Protein AF-A0A673AZW0-F1 (afdb_monomer_lite)

InterPro domains:
  IPR041577 Reverse transcriptase/retrotransposon-derived protein, RNase H-like domain [PF17919] (33-111)
  IPR043128 Reverse transcriptase/D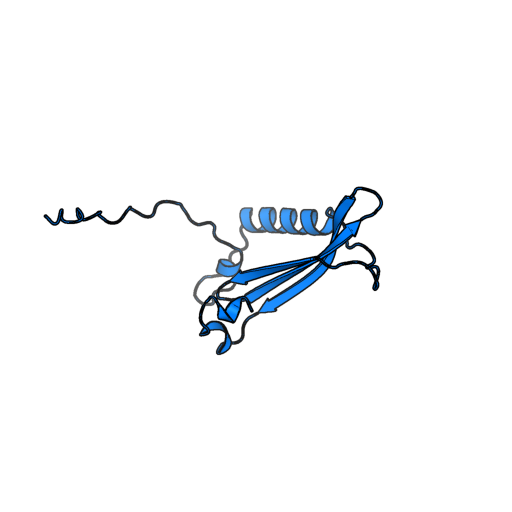iguanylate cyclase domain [G3DSA:3.30.70.270] (20-70)
  IPR043502 DNA/RNA polymerase superfamily [SSF56672] (22-110)

Organism: NCBI:txid375764

Structure (mmCIF, N/CA/C/O backbone):
data_AF-A0A673AZW0-F1
#
_entry.id   AF-A0A673AZW0-F1
#
loop_
_atom_site.group_PDB
_atom_site.id
_atom_site.type_symbol
_atom_site.label_atom_id
_atom_site.label_alt_id
_atom_site.label_comp_id
_atom_site.label_asym_id
_atom_site.label_entity_id
_atom_site.label_seq_id
_atom_site.pdbx_PDB_ins_code
_atom_site.Cartn_x
_atom_site.Cartn_y
_atom_site.Cartn_z
_atom_site.occupancy
_atom_site.B_iso_or_equiv
_atom_site.auth_seq_id
_atom_site.auth_comp_id
_atom_site.auth_asym_id
_atom_site.auth_atom_id
_atom_site.pdbx_PDB_model_num
ATOM 1 N N . MET A 1 1 ? -33.947 7.115 -44.538 1.00 37.38 1 MET A N 1
ATOM 2 C CA . MET A 1 1 ? -33.052 8.128 -45.134 1.00 37.38 1 MET A CA 1
ATOM 3 C C . MET A 1 1 ? -31.824 8.212 -44.239 1.00 37.38 1 MET A C 1
ATOM 5 O O . MET A 1 1 ? -31.908 8.754 -43.148 1.00 37.38 1 MET A O 1
ATOM 9 N N . PHE A 1 2 ? -30.755 7.510 -44.619 1.00 32.56 2 PHE A N 1
ATOM 10 C CA . PHE A 1 2 ? -29.519 7.393 -43.842 1.00 32.56 2 PHE A CA 1
ATOM 11 C C . PHE A 1 2 ? -28.661 8.644 -44.062 1.00 32.56 2 PHE A C 1
ATOM 13 O O . PHE A 1 2 ? -28.343 8.965 -45.204 1.00 32.56 2 PHE A O 1
ATOM 20 N N . GLN A 1 3 ? -28.285 9.342 -42.989 1.00 37.72 3 GLN A N 1
ATOM 21 C CA . GLN A 1 3 ? -27.193 10.317 -43.031 1.00 37.72 3 GLN A CA 1
ATOM 22 C C . GLN A 1 3 ? -25.867 9.587 -42.743 1.00 37.72 3 GLN A C 1
ATOM 24 O O . GLN A 1 3 ? -25.817 8.804 -41.792 1.00 37.72 3 GLN A O 1
ATOM 29 N N . PRO A 1 4 ? -24.799 9.796 -43.534 1.00 39.72 4 PRO A N 1
ATOM 30 C CA . PRO A 1 4 ? -23.513 9.147 -43.297 1.00 39.72 4 PRO A CA 1
ATOM 31 C C . PRO A 1 4 ? -22.743 9.841 -42.155 1.00 39.72 4 PRO A C 1
ATOM 33 O O . PRO A 1 4 ? -22.792 11.069 -42.046 1.00 39.72 4 PRO A O 1
ATOM 36 N N . PRO A 1 5 ? -21.992 9.103 -41.315 1.00 42.97 5 PRO A N 1
ATOM 37 C CA . PRO A 1 5 ? -21.109 9.713 -40.331 1.00 42.97 5 PRO A CA 1
ATOM 38 C C . PRO A 1 5 ? -19.883 10.312 -41.030 1.00 42.97 5 PRO A C 1
ATOM 40 O O . PRO A 1 5 ? -19.142 9.633 -41.741 1.00 42.97 5 PRO A O 1
ATOM 43 N N . SER A 1 6 ? -19.674 11.607 -40.816 1.00 47.50 6 SER A N 1
ATOM 44 C CA . SER A 1 6 ? -18.494 12.349 -41.242 1.00 47.50 6 SER A CA 1
ATOM 45 C C . SER A 1 6 ? -17.218 11.759 -40.627 1.00 47.50 6 SER A C 1
ATOM 47 O O . SER A 1 6 ? -17.135 11.528 -39.419 1.00 47.50 6 SER A O 1
ATOM 49 N N . LEU A 1 7 ? -16.205 11.521 -41.468 1.00 45.91 7 LEU A N 1
ATOM 50 C CA . LEU A 1 7 ? -14.864 11.118 -41.046 1.00 45.91 7 LEU A CA 1
ATOM 51 C C . LEU A 1 7 ? -14.311 12.128 -40.023 1.00 45.91 7 LEU A C 1
ATOM 53 O O . LEU A 1 7 ? -13.969 13.256 -40.377 1.00 45.91 7 LEU A O 1
ATOM 57 N N . ARG A 1 8 ? -14.168 11.726 -38.754 1.00 41.16 8 ARG A N 1
ATOM 58 C CA . ARG A 1 8 ? -13.318 12.450 -37.798 1.00 41.16 8 ARG A CA 1
ATOM 59 C C . ARG A 1 8 ? -11.862 12.083 -38.059 1.00 41.16 8 ARG A C 1
ATOM 61 O O . ARG A 1 8 ? -11.460 10.945 -37.840 1.00 41.16 8 ARG A O 1
ATOM 68 N N . ALA A 1 9 ? -11.079 13.071 -38.479 1.00 46.06 9 ALA A N 1
ATOM 69 C CA . ALA A 1 9 ? -9.624 12.999 -38.493 1.00 46.06 9 ALA A CA 1
ATOM 70 C C . ALA A 1 9 ? -9.066 12.676 -37.083 1.00 46.06 9 ALA A C 1
ATOM 72 O O . ALA A 1 9 ? -9.665 13.077 -36.076 1.00 46.06 9 ALA A O 1
ATOM 73 N N . PRO A 1 10 ? -7.926 11.968 -36.975 1.00 40.59 10 PRO A N 1
ATOM 74 C CA . PRO A 1 10 ? -7.316 11.647 -35.690 1.00 40.59 10 PRO A CA 1
ATOM 75 C C . PRO A 1 10 ? -6.828 12.925 -34.993 1.00 40.59 10 PRO A C 1
ATOM 77 O O . PRO A 1 10 ? -6.095 13.726 -35.570 1.00 40.59 10 PRO A O 1
ATOM 80 N N . ARG A 1 11 ? -7.232 13.119 -33.731 1.00 41.69 11 ARG A N 1
ATOM 81 C CA . ARG A 1 11 ? -6.732 14.226 -32.904 1.00 41.69 11 ARG A CA 1
ATOM 82 C C . ARG A 1 11 ? -5.226 14.049 -32.659 1.00 41.69 11 ARG A C 1
ATOM 84 O O . ARG A 1 11 ? -4.823 12.951 -32.267 1.00 41.69 11 ARG A O 1
ATOM 91 N N . PRO A 1 12 ? -4.399 15.096 -32.826 1.00 32.66 12 PRO A N 1
ATOM 92 C CA . PRO A 1 12 ? -2.984 15.013 -32.495 1.00 32.66 12 PRO A CA 1
ATOM 93 C C . PRO A 1 12 ? -2.827 14.790 -30.987 1.00 32.66 12 PRO A C 1
ATOM 95 O O . PRO A 1 12 ? -3.378 15.533 -30.173 1.00 32.66 12 PRO A O 1
ATOM 98 N N . ARG A 1 13 ? -2.077 13.748 -30.607 1.00 47.50 13 ARG A N 1
ATOM 99 C CA . ARG A 1 13 ? -1.619 13.569 -29.225 1.00 47.50 13 ARG A CA 1
ATOM 100 C C . ARG A 1 13 ? -0.630 14.683 -28.913 1.00 47.50 13 ARG A C 1
ATOM 102 O O . ARG A 1 13 ? 0.498 14.653 -29.392 1.00 47.50 13 ARG A O 1
ATOM 109 N N . GLN A 1 14 ? -1.037 15.622 -28.076 1.00 44.09 14 GLN A N 1
ATOM 110 C CA . GLN A 1 14 ? -0.111 16.480 -27.356 1.00 44.09 14 GLN A CA 1
ATOM 111 C C . GLN A 1 14 ? -0.501 16.447 -25.887 1.00 44.09 14 GLN A C 1
ATOM 113 O O . GLN A 1 14 ? -1.517 17.015 -25.523 1.00 44.09 14 GLN A O 1
ATOM 118 N N . HIS A 1 15 ? 0.288 15.748 -25.073 1.00 42.94 15 HIS A N 1
ATOM 119 C CA . HIS A 1 15 ? 0.803 16.306 -23.827 1.00 42.94 15 HIS A CA 1
ATOM 120 C C . HIS A 1 15 ? 2.128 15.607 -23.474 1.00 42.94 15 HIS A C 1
ATOM 122 O O . HIS A 1 15 ? 2.250 14.393 -23.663 1.00 42.94 15 HIS A O 1
ATOM 128 N N . PRO A 1 16 ? 3.140 16.386 -23.054 1.00 41.78 16 PRO A N 1
ATOM 129 C CA . PRO A 1 16 ? 4.510 15.937 -22.866 1.00 41.78 16 PRO A CA 1
ATOM 130 C C . PRO A 1 16 ? 4.650 15.040 -21.636 1.00 41.78 16 PRO A C 1
ATOM 132 O O . PRO A 1 16 ? 3.860 15.092 -20.696 1.00 41.78 16 PRO A O 1
ATOM 135 N N . GLY A 1 17 ? 5.674 14.192 -21.705 1.00 46.25 17 GLY A N 1
ATOM 136 C CA . GLY A 1 17 ? 5.951 13.076 -20.815 1.00 46.25 17 GLY A CA 1
ATOM 137 C C . GLY A 1 17 ? 5.824 13.387 -19.330 1.00 46.25 17 GLY A C 1
ATOM 138 O O . GLY A 1 17 ? 6.688 14.024 -18.736 1.00 46.25 17 GLY A O 1
ATOM 139 N N . ASN A 1 18 ? 4.814 12.787 -18.711 1.00 46.00 18 ASN A N 1
ATOM 140 C CA . ASN A 1 18 ? 4.880 12.440 -17.303 1.00 46.00 18 ASN A CA 1
ATOM 141 C C . ASN A 1 18 ? 5.815 11.220 -17.197 1.00 46.00 18 ASN A C 1
ATOM 143 O O . ASN A 1 18 ? 5.369 10.072 -17.244 1.00 46.00 18 ASN A O 1
ATOM 147 N N . MET A 1 19 ? 7.134 11.456 -17.198 1.00 47.03 19 MET A N 1
ATOM 148 C CA . MET A 1 19 ? 8.129 10.397 -17.008 1.00 47.03 19 MET A CA 1
ATOM 149 C C . MET A 1 19 ? 8.057 9.921 -15.560 1.00 47.03 19 MET A C 1
ATOM 151 O O . MET A 1 19 ? 8.717 10.446 -14.669 1.00 47.03 19 MET A O 1
ATOM 155 N N . GLY A 1 20 ? 7.206 8.924 -15.327 1.00 51.31 20 GLY A N 1
ATOM 156 C CA . GLY A 1 20 ? 7.194 8.185 -14.077 1.00 51.31 20 GLY A CA 1
ATOM 157 C C . GLY A 1 20 ? 8.543 7.507 -13.831 1.00 51.31 20 GLY A C 1
ATOM 158 O O . GLY A 1 20 ? 9.277 7.166 -14.762 1.00 51.31 20 GLY A O 1
ATOM 159 N N . VAL A 1 21 ? 8.833 7.242 -12.560 1.00 50.81 21 VAL A N 1
ATOM 160 C CA . VAL A 1 21 ? 10.052 6.573 -12.064 1.00 50.81 21 VAL A CA 1
ATOM 161 C C . VAL A 1 21 ? 10.369 5.227 -12.740 1.00 50.81 21 VAL A C 1
ATOM 163 O O . VAL A 1 21 ? 11.479 4.722 -12.633 1.00 50.81 21 VAL A O 1
ATOM 166 N N . HIS A 1 22 ? 9.432 4.642 -13.489 1.00 49.66 22 HIS A N 1
ATOM 167 C CA . HIS A 1 22 ? 9.661 3.442 -14.294 1.00 49.66 22 HIS A CA 1
ATOM 168 C C . HIS A 1 22 ? 10.688 3.634 -15.420 1.00 49.66 22 HIS A C 1
ATOM 170 O O . HIS A 1 22 ? 11.366 2.671 -15.778 1.00 49.66 22 HIS A O 1
ATOM 176 N N . ALA A 1 23 ? 10.860 4.854 -15.945 1.00 52.59 23 ALA A N 1
ATOM 177 C CA . ALA A 1 23 ? 11.874 5.140 -16.968 1.00 52.59 23 ALA A CA 1
ATOM 178 C C . ALA A 1 23 ? 13.308 4.907 -16.456 1.00 52.59 23 ALA A C 1
ATOM 180 O O . ALA A 1 23 ? 14.201 4.564 -17.223 1.00 52.59 23 ALA A O 1
ATOM 181 N N . LEU A 1 24 ? 13.507 5.015 -15.142 1.00 50.31 24 LEU A N 1
ATOM 182 C CA . LEU A 1 24 ? 14.799 4.892 -14.481 1.00 50.31 24 LEU A CA 1
ATOM 183 C C . LEU A 1 24 ? 15.295 3.436 -14.354 1.00 50.31 24 LEU A C 1
ATOM 185 O O . LEU A 1 24 ? 16.457 3.199 -14.058 1.00 50.31 24 LEU A O 1
ATOM 189 N N . THR A 1 25 ? 14.456 2.430 -14.603 1.00 49.09 25 THR A N 1
ATOM 190 C CA . THR A 1 25 ? 14.838 1.008 -14.445 1.00 49.09 25 THR A CA 1
ATOM 191 C C . THR A 1 25 ? 14.909 0.237 -15.767 1.00 49.09 25 THR A C 1
ATOM 193 O O . THR A 1 25 ? 15.014 -0.990 -15.769 1.00 49.09 25 THR A O 1
ATOM 196 N N . SER A 1 26 ? 14.867 0.931 -16.909 1.00 51.12 26 SER A N 1
ATOM 197 C CA . SER A 1 26 ? 14.986 0.301 -18.227 1.00 51.12 26 SER A CA 1
ATOM 198 C C . SER A 1 26 ? 16.450 -0.031 -18.558 1.00 51.12 26 SER A C 1
ATOM 200 O O . SER A 1 26 ? 17.282 0.871 -18.553 1.00 51.12 26 SER A O 1
ATOM 202 N N . PRO A 1 27 ? 16.785 -1.273 -18.959 1.00 57.22 27 PRO A N 1
ATOM 203 C CA . PRO A 1 27 ? 18.145 -1.643 -19.372 1.00 57.22 27 PRO A CA 1
ATOM 204 C C . PRO A 1 27 ? 18.600 -0.978 -20.687 1.00 57.22 27 PRO A C 1
ATOM 206 O O . PRO A 1 27 ? 19.735 -1.170 -21.108 1.00 57.22 27 PRO A O 1
ATOM 209 N N . LYS A 1 28 ? 17.720 -0.214 -21.355 1.00 58.09 28 LYS A N 1
ATOM 210 C CA . LYS A 1 28 ? 18.011 0.535 -22.593 1.00 58.09 28 LYS A CA 1
ATOM 211 C C . LYS A 1 28 ? 18.352 2.011 -22.353 1.00 58.09 28 LYS A C 1
ATOM 213 O O . LYS A 1 28 ? 18.634 2.723 -23.311 1.00 58.09 28 LYS A O 1
ATOM 218 N N . SER A 1 29 ? 18.303 2.479 -21.107 1.00 56.00 29 SER A N 1
ATOM 219 C CA . SER A 1 29 ? 18.630 3.853 -20.722 1.00 56.00 29 SER A CA 1
ATOM 220 C C . SER A 1 29 ? 19.541 3.832 -19.506 1.00 56.00 29 SER A C 1
ATOM 222 O O . SER A 1 29 ? 19.265 3.117 -18.546 1.00 56.00 29 SER A O 1
ATOM 224 N N . LEU A 1 30 ? 20.607 4.631 -19.521 1.00 58.28 30 LEU A N 1
ATOM 225 C CA . LEU A 1 30 ? 21.416 4.835 -18.324 1.00 58.28 30 LEU A CA 1
ATOM 226 C C . LEU A 1 30 ? 20.517 5.423 -17.232 1.00 58.28 30 LEU A C 1
ATOM 228 O O . LEU A 1 30 ? 19.881 6.457 -17.437 1.00 58.28 30 LEU A O 1
ATOM 232 N N . PHE A 1 31 ? 20.441 4.737 -16.093 1.00 65.00 31 PHE A N 1
ATOM 233 C CA . PHE A 1 31 ? 19.784 5.254 -14.900 1.00 65.00 31 PHE A CA 1
ATOM 234 C C . PHE A 1 31 ? 20.454 6.575 -14.519 1.00 65.00 31 PHE A C 1
ATOM 236 O O . PHE A 1 31 ? 21.601 6.589 -14.077 1.00 65.00 31 PHE A O 1
ATOM 243 N N . SER A 1 32 ? 19.753 7.686 -14.734 1.00 73.00 32 SER A N 1
ATOM 244 C CA . SER A 1 32 ? 20.215 9.013 -14.346 1.00 73.00 32 SER A CA 1
ATOM 245 C C . SER A 1 32 ? 19.292 9.539 -13.261 1.00 73.00 32 SER A C 1
ATOM 247 O O . SER A 1 32 ? 18.121 9.829 -13.503 1.00 73.00 32 SER A O 1
ATOM 249 N N . TRP A 1 33 ? 19.815 9.606 -12.041 1.00 84.56 33 TRP A N 1
ATOM 250 C CA . TRP A 1 33 ? 19.113 10.203 -10.918 1.00 84.56 33 TRP A CA 1
ATOM 251 C C . TRP A 1 33 ? 19.195 11.725 -11.033 1.00 84.56 33 TRP A C 1
ATOM 253 O O . TRP A 1 33 ? 20.187 12.337 -10.639 1.00 84.56 33 TRP A O 1
ATOM 263 N N . SER A 1 34 ? 18.187 12.329 -11.657 1.00 89.31 34 SER A N 1
ATOM 264 C CA . SER A 1 34 ? 18.155 13.773 -11.872 1.00 89.31 34 SER A CA 1
ATOM 265 C C . SER A 1 34 ? 17.703 14.529 -10.611 1.00 89.31 34 SER A C 1
ATOM 267 O O . SER A 1 34 ? 17.059 13.943 -9.732 1.00 89.31 34 SER A O 1
ATOM 269 N N . PRO A 1 35 ? 17.979 15.841 -10.508 1.00 90.25 35 PRO A N 1
ATOM 270 C CA . PRO A 1 35 ? 17.447 16.676 -9.429 1.00 90.25 35 PRO A CA 1
ATOM 271 C C . PRO A 1 35 ? 15.914 16.628 -9.325 1.00 90.25 35 PRO A C 1
ATOM 273 O O . PRO A 1 35 ? 15.362 16.652 -8.225 1.00 90.25 35 PRO A O 1
ATOM 276 N N . GLU A 1 36 ? 15.211 16.500 -10.452 1.00 84.25 36 GLU A N 1
ATOM 277 C CA . GLU A 1 36 ? 13.754 16.346 -10.494 1.00 84.25 36 GLU A CA 1
ATOM 278 C C . GLU A 1 36 ? 13.314 14.995 -9.919 1.00 84.25 36 GLU A C 1
ATOM 280 O O . GLU A 1 36 ? 12.313 14.937 -9.201 1.00 84.25 36 GLU A O 1
ATOM 285 N N . ALA A 1 37 ? 14.065 13.922 -10.194 1.00 81.88 37 ALA A N 1
ATOM 286 C CA . ALA A 1 37 ? 13.818 12.603 -9.618 1.00 81.88 37 ALA A CA 1
ATOM 287 C C . ALA A 1 37 ? 14.037 12.608 -8.096 1.00 81.88 37 ALA A C 1
ATOM 289 O O . ALA A 1 37 ? 13.190 12.086 -7.369 1.00 81.88 37 ALA A O 1
ATOM 290 N N . GLU A 1 38 ? 15.094 13.265 -7.601 1.00 89.88 38 GLU A N 1
ATOM 291 C CA . GLU A 1 38 ? 15.311 13.455 -6.158 1.00 89.88 38 GLU A CA 1
ATOM 292 C C . GLU A 1 38 ? 14.168 14.261 -5.533 1.00 89.88 38 GLU A C 1
ATOM 294 O O . GLU A 1 38 ? 13.589 13.843 -4.530 1.00 89.88 38 GLU A O 1
ATOM 299 N N . ALA A 1 39 ? 13.774 15.382 -6.142 1.00 89.12 39 ALA A N 1
ATOM 300 C CA . ALA A 1 39 ? 12.678 16.206 -5.638 1.00 89.12 39 ALA A CA 1
ATOM 301 C C . ALA A 1 39 ? 11.348 15.432 -5.599 1.00 89.12 39 ALA A C 1
ATOM 303 O O . ALA A 1 39 ? 10.605 15.516 -4.615 1.00 89.12 39 ALA A O 1
ATOM 304 N N . ALA A 1 40 ? 11.049 14.644 -6.635 1.00 80.31 40 ALA A N 1
ATOM 305 C CA . ALA A 1 40 ? 9.880 13.771 -6.671 1.00 80.31 40 ALA A CA 1
ATOM 306 C C . ALA A 1 40 ? 9.952 12.688 -5.586 1.00 80.31 40 ALA A C 1
ATOM 308 O O . ALA A 1 40 ? 8.971 12.470 -4.872 1.00 80.31 40 ALA A O 1
ATOM 309 N N . PHE A 1 41 ? 11.112 12.057 -5.405 1.00 84.06 41 PHE A N 1
ATOM 310 C CA . PHE A 1 41 ? 11.322 11.035 -4.386 1.00 84.06 41 PHE A CA 1
ATOM 311 C C . PHE A 1 41 ? 11.204 11.598 -2.964 1.00 84.06 41 PHE A C 1
ATOM 313 O O . PHE A 1 41 ? 10.553 10.997 -2.112 1.00 84.06 41 PHE A O 1
ATOM 320 N N . VAL A 1 42 ? 11.757 12.782 -2.694 1.00 87.88 42 VAL A N 1
ATOM 321 C CA . VAL A 1 42 ? 11.620 13.475 -1.402 1.00 87.88 42 VAL A CA 1
ATOM 322 C C . VAL A 1 42 ? 10.170 13.854 -1.127 1.00 87.88 42 VAL A C 1
ATOM 324 O O . VAL A 1 42 ? 9.686 13.632 -0.015 1.00 87.88 42 VAL A O 1
ATOM 327 N N . ARG A 1 43 ? 9.446 14.370 -2.127 1.00 84.19 43 ARG A N 1
ATOM 328 C CA . ARG A 1 43 ? 8.006 14.644 -1.998 1.00 84.19 43 ARG A CA 1
ATOM 329 C C . ARG A 1 43 ? 7.222 13.373 -1.696 1.00 84.19 43 ARG A C 1
ATOM 331 O O . ARG A 1 43 ? 6.347 13.410 -0.835 1.00 84.19 43 ARG A O 1
ATOM 338 N N . LEU A 1 44 ? 7.562 12.267 -2.355 1.00 80.44 44 LEU A N 1
ATOM 339 C CA . LEU A 1 44 ? 6.936 10.970 -2.132 1.00 80.44 44 LEU A CA 1
ATOM 340 C C . LEU A 1 44 ? 7.198 10.474 -0.705 1.00 80.44 44 LEU A C 1
ATOM 342 O O . LEU A 1 44 ? 6.245 10.180 0.010 1.00 80.44 44 LEU A O 1
ATOM 346 N N . LYS A 1 45 ? 8.461 10.484 -0.253 1.00 80.81 45 LYS A N 1
ATOM 347 C CA . LYS A 1 45 ? 8.837 10.166 1.136 1.00 80.81 45 LYS A CA 1
ATOM 348 C C . LYS A 1 45 ? 8.023 10.994 2.126 1.00 80.81 45 LYS A C 1
ATOM 350 O O . LYS A 1 45 ? 7.407 10.434 3.025 1.00 80.81 45 LYS A O 1
ATOM 355 N N . ARG A 1 46 ? 7.964 12.315 1.924 1.00 80.75 46 ARG A N 1
ATOM 356 C CA . ARG A 1 46 ? 7.220 13.218 2.807 1.00 80.75 46 ARG A CA 1
ATOM 357 C C . ARG A 1 46 ? 5.736 12.860 2.846 1.00 80.75 46 ARG A C 1
ATOM 359 O O . ARG A 1 46 ? 5.210 12.703 3.940 1.00 80.75 46 ARG A O 1
ATOM 366 N N . ALA A 1 47 ? 5.104 12.668 1.688 1.00 72.12 47 ALA A N 1
ATOM 367 C CA . ALA A 1 47 ? 3.695 12.290 1.589 1.00 72.12 47 ALA A CA 1
ATOM 368 C C . ALA A 1 47 ? 3.391 10.967 2.313 1.00 72.12 47 ALA A C 1
ATOM 370 O O . ALA A 1 47 ? 2.425 10.907 3.071 1.00 72.12 47 ALA A O 1
ATOM 371 N N . PHE A 1 48 ? 4.250 9.952 2.155 1.00 66.94 48 PHE A N 1
ATOM 372 C CA . PHE A 1 48 ? 4.131 8.682 2.881 1.00 66.94 48 PHE A CA 1
ATOM 373 C C . PHE A 1 48 ? 4.307 8.836 4.398 1.00 66.94 48 PHE A C 1
ATOM 375 O O . PHE A 1 48 ? 3.682 8.102 5.153 1.00 66.94 48 PHE A O 1
ATOM 382 N N . THR A 1 49 ? 5.122 9.789 4.856 1.00 71.50 49 THR A N 1
ATOM 383 C CA . THR A 1 49 ? 5.340 10.036 6.295 1.00 71.50 49 THR A CA 1
ATOM 384 C C . THR A 1 49 ? 4.337 10.998 6.938 1.00 71.50 49 THR A C 1
ATOM 386 O O . THR A 1 49 ? 4.344 11.135 8.158 1.00 71.50 49 THR A O 1
ATOM 389 N N . SER A 1 50 ? 3.511 11.701 6.151 1.00 68.06 50 SER A N 1
ATOM 390 C CA . SER A 1 50 ? 2.642 12.782 6.648 1.00 68.06 50 SER A CA 1
ATOM 391 C C . SER A 1 50 ? 1.137 12.560 6.462 1.00 68.06 50 SER A C 1
ATOM 393 O O . SER A 1 50 ? 0.353 13.264 7.093 1.00 68.06 50 SER A O 1
ATOM 395 N N . ALA A 1 51 ? 0.712 11.646 5.585 1.00 61.22 51 ALA A N 1
ATOM 396 C CA . ALA A 1 51 ? -0.675 11.160 5.540 1.00 61.22 51 ALA A CA 1
ATOM 397 C C . ALA A 1 51 ? -0.929 10.203 6.727 1.00 61.22 51 ALA A C 1
ATOM 399 O O . ALA A 1 51 ? 0.049 9.839 7.383 1.00 61.22 51 ALA A O 1
ATOM 400 N N . PRO A 1 52 ? -2.178 9.793 7.055 1.00 60.22 52 PRO A N 1
ATOM 401 C CA . PRO A 1 52 ? -2.397 8.881 8.175 1.00 60.22 52 PRO A CA 1
ATOM 402 C C . PRO A 1 52 ? -1.499 7.652 8.003 1.00 60.22 52 PRO A C 1
ATOM 404 O O . PRO A 1 52 ? -1.652 6.901 7.042 1.00 60.22 52 PRO A O 1
ATOM 407 N N . ILE A 1 53 ? -0.522 7.510 8.907 1.00 71.75 53 ILE A N 1
ATOM 408 C CA . ILE A 1 53 ? 0.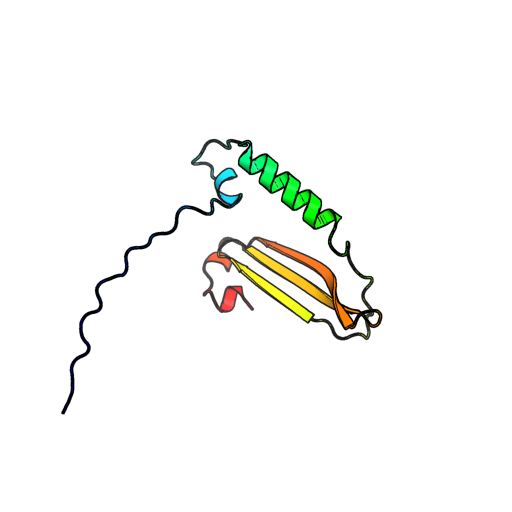592 6.551 8.795 1.00 71.75 53 ILE A CA 1
ATOM 409 C C . ILE A 1 53 ? 0.088 5.107 8.761 1.00 71.75 53 ILE A C 1
ATOM 411 O O . ILE A 1 53 ? 0.832 4.248 8.312 1.00 71.75 53 ILE A O 1
ATOM 415 N N . LEU A 1 54 ? -1.143 4.890 9.241 1.00 80.62 54 LEU A N 1
ATOM 416 C CA . LEU A 1 54 ? -2.128 3.826 9.020 1.00 80.62 54 LEU A CA 1
ATOM 417 C C . LEU A 1 54 ? -3.035 3.842 10.267 1.00 80.62 54 LEU A C 1
ATOM 419 O O . LEU A 1 54 ? -2.560 4.024 11.389 1.00 80.62 54 LEU A O 1
ATOM 423 N N . SER A 1 55 ? -4.344 3.709 10.092 1.00 85.38 55 SER A N 1
ATOM 424 C CA . SER A 1 55 ? -5.289 3.550 11.201 1.00 85.38 55 SER A CA 1
ATOM 425 C C . SER A 1 55 ? -5.342 2.087 11.638 1.00 85.38 55 SER A C 1
ATOM 427 O O . SER A 1 55 ? -5.243 1.185 10.807 1.00 85.38 55 SER A O 1
ATOM 429 N N . VAL A 1 56 ? -5.483 1.846 12.947 1.00 89.12 56 VAL A N 1
ATOM 430 C CA . VAL A 1 56 ? -5.708 0.489 13.461 1.00 89.12 56 VAL A CA 1
ATOM 431 C C . VAL A 1 56 ? -7.082 0.030 12.968 1.00 89.12 56 VAL A C 1
ATOM 433 O O . VAL A 1 56 ? -8.064 0.707 13.278 1.00 89.12 56 VAL A O 1
ATOM 436 N N . PRO A 1 57 ? -7.166 -1.070 12.200 1.00 90.44 57 PRO A N 1
ATOM 437 C CA . PRO A 1 57 ? -8.435 -1.537 11.670 1.00 90.44 57 PRO A CA 1
ATOM 438 C C . PRO A 1 57 ? -9.310 -2.121 12.781 1.00 90.44 57 PRO A C 1
ATOM 440 O O . PRO A 1 57 ? -8.828 -2.868 13.635 1.00 90.44 57 PRO A O 1
ATOM 443 N N . ASP A 1 58 ? -10.604 -1.826 12.729 1.00 92.88 58 ASP A N 1
ATOM 444 C CA . ASP A 1 58 ? -11.636 -2.544 13.472 1.00 92.88 58 ASP A CA 1
ATOM 445 C C . ASP A 1 58 ? -12.082 -3.760 12.640 1.00 92.88 58 ASP A C 1
ATOM 447 O O . ASP A 1 58 ? -12.655 -3.570 11.564 1.00 92.88 58 ASP A O 1
ATOM 451 N N . PRO A 1 59 ? -11.860 -5.007 13.093 1.00 90.50 59 PRO A N 1
ATOM 452 C CA . PRO A 1 59 ? -12.240 -6.204 12.341 1.00 90.50 59 PRO A CA 1
ATOM 453 C C . PRO A 1 59 ? -13.741 -6.315 12.037 1.00 90.50 59 PRO A C 1
ATOM 455 O O . PRO A 1 59 ? -14.116 -7.050 11.126 1.00 90.50 59 PRO A O 1
ATOM 458 N N . VAL A 1 60 ? -14.594 -5.625 12.800 1.00 94.00 60 VAL A N 1
ATOM 459 C CA . VAL A 1 60 ? -16.057 -5.640 12.630 1.00 94.00 60 VAL A CA 1
ATOM 460 C C . VAL A 1 60 ? -16.528 -4.495 11.722 1.00 94.00 60 VAL A C 1
ATOM 462 O O . VAL A 1 60 ? -17.623 -4.551 11.159 1.00 94.00 60 VAL A O 1
ATOM 465 N N . GLY A 1 61 ? -15.702 -3.462 11.548 1.00 89.56 61 GLY A N 1
ATOM 466 C CA . GLY A 1 61 ? -16.007 -2.295 10.727 1.00 89.56 61 GLY A CA 1
ATOM 467 C C . GLY A 1 61 ? -16.009 -2.594 9.225 1.00 89.56 61 GLY A C 1
ATOM 468 O O . GLY A 1 61 ? -15.275 -3.448 8.726 1.00 89.56 61 GLY A O 1
ATOM 469 N N . GLN A 1 62 ? -16.810 -1.842 8.466 1.00 93.88 62 GLN A N 1
ATOM 470 C CA . GLN A 1 62 ? -16.832 -1.965 7.010 1.00 93.88 62 GLN A CA 1
ATOM 471 C C . GLN A 1 62 ? -15.530 -1.437 6.398 1.00 93.88 62 GLN A C 1
ATOM 473 O O . GLN A 1 62 ? -15.151 -0.283 6.602 1.00 93.88 62 GLN A O 1
ATOM 478 N N . PHE A 1 63 ? -14.887 -2.275 5.589 1.00 94.56 63 PHE A N 1
ATOM 479 C CA . PHE A 1 63 ? -13.725 -1.897 4.796 1.00 94.56 63 PHE A CA 1
ATOM 480 C C . PHE A 1 63 ? -14.133 -1.360 3.423 1.00 94.56 63 PHE A C 1
ATOM 482 O O . PHE A 1 63 ? -15.055 -1.868 2.782 1.00 94.56 63 PHE A O 1
ATOM 489 N N . VAL A 1 64 ? -13.392 -0.358 2.960 1.00 95.31 64 VAL A N 1
ATOM 490 C CA . VAL A 1 64 ? -13.395 0.129 1.580 1.00 95.31 64 VAL A CA 1
ATOM 491 C C . VAL A 1 64 ? -12.059 -0.246 0.958 1.00 95.31 64 VAL A C 1
ATOM 493 O O . VAL A 1 64 ? -11.007 0.060 1.517 1.00 95.31 64 VAL A O 1
ATOM 496 N N . VAL A 1 65 ? -12.106 -0.920 -0.188 1.00 93.56 65 VAL A N 1
ATOM 497 C CA . VAL A 1 65 ? -10.914 -1.297 -0.948 1.00 93.56 65 VAL A CA 1
ATOM 498 C C . VAL A 1 65 ? -10.926 -0.532 -2.260 1.00 93.56 65 VAL A C 1
ATOM 500 O O . VAL A 1 65 ? -11.835 -0.702 -3.070 1.00 93.56 65 V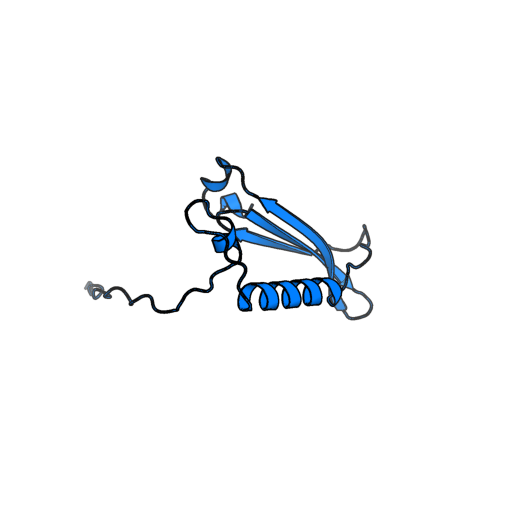AL A O 1
ATOM 503 N N . GLU A 1 66 ? -9.914 0.301 -2.470 1.00 93.25 66 GLU A N 1
ATOM 504 C CA . GLU A 1 66 ? -9.690 0.985 -3.742 1.00 93.25 66 GLU A CA 1
ATOM 505 C C . GLU A 1 66 ? -8.498 0.328 -4.432 1.00 93.25 66 GLU A C 1
ATOM 507 O O . GLU A 1 66 ? -7.431 0.190 -3.833 1.00 93.25 66 GLU A O 1
ATOM 512 N N . VAL A 1 67 ? -8.688 -0.100 -5.679 1.00 90.62 67 VAL A N 1
ATOM 513 C CA . VAL A 1 67 ? -7.681 -0.810 -6.474 1.00 90.62 67 VAL A CA 1
ATOM 514 C C . VAL A 1 67 ? -7.378 0.004 -7.724 1.00 90.62 67 VAL A C 1
ATOM 516 O O . VAL A 1 67 ? -8.292 0.414 -8.438 1.00 90.62 67 VAL A O 1
ATOM 519 N N . ASP A 1 68 ? -6.095 0.200 -8.009 1.00 88.00 68 ASP A N 1
ATOM 520 C CA . ASP A 1 68 ? -5.617 0.736 -9.279 1.00 88.00 68 ASP A CA 1
ATOM 521 C C . ASP A 1 68 ? -4.676 -0.269 -9.947 1.00 88.00 68 ASP A C 1
ATOM 523 O O . ASP A 1 68 ? -3.849 -0.913 -9.300 1.00 88.00 68 ASP A O 1
ATOM 527 N N . ALA A 1 69 ? -4.802 -0.418 -11.261 1.00 84.44 69 ALA A N 1
ATOM 528 C CA . ALA A 1 69 ? -4.028 -1.382 -12.027 1.00 84.44 69 ALA A CA 1
ATOM 529 C C . ALA A 1 69 ? -3.411 -0.725 -13.258 1.00 84.44 69 ALA A C 1
ATOM 531 O O . ALA A 1 69 ? -4.085 -0.093 -14.073 1.00 84.44 69 ALA A O 1
ATOM 532 N N . SER A 1 70 ? -2.116 -0.968 -13.422 1.00 84.06 70 SER A N 1
ATOM 533 C CA . SER A 1 70 ? -1.343 -0.650 -14.617 1.00 84.06 70 SER A CA 1
ATOM 534 C C . SER A 1 70 ? -0.966 -1.933 -15.360 1.00 84.06 70 SER A C 1
ATOM 536 O O . SER A 1 70 ? -1.099 -3.042 -14.843 1.00 84.06 70 SER A O 1
ATOM 538 N N . ASP A 1 71 ? -0.381 -1.795 -16.548 1.00 75.56 71 ASP A N 1
ATOM 539 C CA . ASP A 1 71 ? 0.160 -2.942 -17.288 1.00 75.56 71 ASP A CA 1
ATOM 540 C C . ASP A 1 71 ? 1.319 -3.656 -16.580 1.00 75.56 71 ASP A C 1
ATOM 542 O O . ASP A 1 71 ? 1.707 -4.754 -16.980 1.00 75.56 71 ASP A O 1
ATOM 546 N N . LEU A 1 72 ? 1.906 -3.049 -15.545 1.00 76.75 72 LEU A N 1
ATOM 547 C CA . LEU A 1 72 ? 3.075 -3.583 -14.848 1.00 76.75 72 LEU A CA 1
ATOM 548 C C . LEU A 1 72 ? 2.760 -4.104 -13.446 1.00 76.75 72 LEU A C 1
ATOM 550 O O . LEU A 1 72 ? 3.534 -4.900 -12.910 1.00 76.75 72 LEU A O 1
ATOM 554 N N . GLY A 1 73 ? 1.658 -3.676 -12.844 1.00 86.12 73 GLY A N 1
ATOM 555 C CA . GLY A 1 73 ? 1.384 -3.927 -11.437 1.00 86.12 73 GLY A CA 1
ATOM 556 C C . GLY A 1 73 ? 0.022 -3.417 -11.004 1.00 86.12 73 GLY A C 1
ATOM 557 O O . GLY A 1 73 ? -0.557 -2.546 -11.653 1.00 86.12 73 GLY A O 1
ATOM 558 N N . VAL A 1 74 ? -0.437 -3.957 -9.883 1.00 88.62 74 VAL A N 1
ATOM 559 C CA . VAL A 1 74 ? -1.678 -3.596 -9.198 1.00 88.62 74 VAL A CA 1
ATOM 560 C C . VAL A 1 74 ? -1.312 -2.993 -7.847 1.00 88.62 74 VAL A C 1
ATOM 562 O O . VAL A 1 74 ? -0.442 -3.515 -7.144 1.00 88.62 74 VAL A O 1
ATOM 565 N N . GLY A 1 75 ? -1.952 -1.887 -7.502 1.00 90.44 75 GLY A N 1
ATOM 566 C CA . GLY A 1 75 ? -1.922 -1.271 -6.185 1.00 90.44 75 GLY A CA 1
ATOM 567 C C . GLY A 1 75 ? -3.316 -1.288 -5.570 1.00 90.44 75 GLY A C 1
ATOM 568 O O . GLY A 1 75 ? -4.311 -1.215 -6.284 1.00 90.44 75 GLY A O 1
ATOM 569 N N . ALA A 1 76 ? -3.393 -1.379 -4.250 1.00 91.44 76 ALA A N 1
ATOM 570 C CA . ALA A 1 76 ? -4.636 -1.227 -3.519 1.00 91.44 76 ALA A CA 1
ATOM 571 C C . ALA A 1 76 ? -4.414 -0.478 -2.204 1.00 91.44 76 ALA A C 1
ATOM 573 O O . ALA A 1 76 ? -3.355 -0.589 -1.580 1.00 91.44 76 ALA A O 1
ATOM 574 N N . VAL A 1 77 ? -5.436 0.247 -1.767 1.00 91.94 77 VAL A N 1
ATOM 575 C CA . VAL A 1 77 ? -5.542 0.784 -0.411 1.00 91.94 77 VAL A CA 1
ATOM 576 C C . VAL A 1 77 ? -6.783 0.195 0.248 1.00 91.94 77 VAL A C 1
ATOM 578 O O . VAL A 1 77 ? -7.862 0.151 -0.342 1.00 91.94 77 VAL A O 1
ATOM 581 N N . ILE A 1 78 ? -6.606 -0.298 1.468 1.00 93.56 78 ILE A N 1
ATOM 582 C CA . ILE A 1 78 ? -7.688 -0.745 2.341 1.00 93.56 78 ILE A CA 1
ATOM 583 C C . ILE A 1 78 ? -7.898 0.368 3.355 1.00 93.56 78 ILE A C 1
ATOM 585 O O . ILE A 1 78 ? -6.949 0.726 4.048 1.00 93.56 78 ILE A O 1
ATOM 589 N N . SER A 1 79 ? -9.115 0.890 3.454 1.00 94.88 79 SER A N 1
ATOM 590 C CA . SER A 1 79 ? -9.480 2.004 4.331 1.00 94.88 79 SER A CA 1
ATOM 591 C C . SER A 1 79 ? -10.737 1.687 5.138 1.00 94.88 79 SER A C 1
ATOM 593 O O . SER A 1 79 ? -11.572 0.889 4.712 1.00 94.88 79 SER A O 1
ATOM 595 N N . GLN A 1 80 ? -10.912 2.351 6.277 1.00 95.31 80 GLN A N 1
ATOM 596 C CA . GLN A 1 80 ? -12.161 2.345 7.044 1.00 95.31 80 GLN A CA 1
ATOM 597 C C . GLN A 1 80 ? -12.616 3.771 7.342 1.00 95.31 80 GLN A C 1
ATOM 599 O O . GLN A 1 80 ? -11.804 4.694 7.429 1.00 95.31 80 GLN A O 1
ATOM 604 N N . CYS A 1 81 ? -13.929 3.960 7.491 1.00 93.94 81 CYS A N 1
ATOM 605 C CA . CYS A 1 81 ? -14.468 5.239 7.938 1.00 93.94 81 CYS A CA 1
ATOM 606 C C . CYS A 1 81 ? -14.179 5.418 9.433 1.00 93.94 81 CYS A C 1
ATOM 608 O O . CYS A 1 81 ? -14.604 4.609 10.256 1.00 93.94 81 CYS A O 1
ATOM 610 N N . SER A 1 82 ? -13.449 6.470 9.788 1.00 89.25 82 SER A N 1
ATOM 611 C CA . SER A 1 82 ? -13.127 6.791 11.174 1.00 89.25 82 SER A CA 1
ATOM 612 C C . SER A 1 82 ? -14.346 7.405 11.873 1.00 89.25 82 SER A C 1
ATOM 614 O O . SER A 1 82 ? -14.852 8.433 11.417 1.00 89.25 82 SER A O 1
ATOM 616 N N . PRO A 1 83 ? -14.774 6.876 13.036 1.00 87.94 83 PRO A N 1
ATOM 617 C CA . PRO A 1 83 ? -15.857 7.474 13.820 1.00 87.94 83 PRO A CA 1
ATOM 618 C C . PRO A 1 83 ? -15.534 8.876 14.358 1.00 87.94 83 PRO A C 1
ATOM 620 O O . PRO A 1 83 ? -16.433 9.599 14.777 1.00 87.94 83 PRO A O 1
ATOM 623 N N . LYS A 1 84 ? -14.249 9.264 14.392 1.00 87.88 84 LYS A N 1
ATOM 624 C CA . LYS A 1 84 ? -13.805 10.548 14.960 1.00 87.88 84 LYS A CA 1
ATOM 625 C C . LYS A 1 84 ? -14.114 11.731 14.047 1.00 87.88 84 LYS A C 1
ATOM 627 O O . LYS A 1 84 ? -14.352 12.831 14.532 1.00 87.88 84 LYS A O 1
ATOM 632 N N . ASP A 1 85 ? -14.053 11.517 12.738 1.00 91.44 85 ASP A N 1
ATOM 633 C CA . ASP A 1 85 ? -14.125 12.576 11.729 1.00 91.44 85 ASP A CA 1
ATOM 634 C C . ASP A 1 85 ? -14.950 12.195 10.490 1.00 91.44 85 ASP A C 1
ATOM 636 O O . ASP A 1 85 ? -15.071 13.012 9.578 1.00 91.44 85 ASP A O 1
ATOM 640 N N . ASN A 1 86 ? -15.543 10.995 10.465 1.00 90.69 86 ASN A N 1
ATOM 641 C CA . ASN A 1 86 ? -16.349 10.448 9.368 1.00 90.69 86 ASN A CA 1
ATOM 642 C C . ASN A 1 86 ? -15.635 10.477 8.004 1.00 90.69 86 ASN A C 1
ATOM 644 O O . ASN A 1 86 ? -16.261 10.677 6.962 1.00 90.69 86 ASN A O 1
ATOM 648 N N . LYS A 1 87 ? -14.309 10.302 8.005 1.00 91.38 87 LYS A N 1
ATOM 649 C CA . LYS A 1 87 ? -13.479 10.233 6.792 1.00 91.38 87 LYS A CA 1
ATOM 650 C C . LYS A 1 87 ? -12.915 8.835 6.605 1.00 91.38 87 LYS A C 1
ATOM 652 O O . LYS A 1 87 ? -12.776 8.092 7.570 1.00 91.38 87 LYS A O 1
ATOM 657 N N . LEU A 1 88 ? -12.546 8.492 5.372 1.00 92.31 88 LEU A N 1
ATOM 658 C CA . LEU A 1 88 ? -11.772 7.282 5.105 1.00 92.31 88 LEU A CA 1
ATOM 659 C C . LEU A 1 88 ? -10.332 7.474 5.579 1.00 92.31 88 LEU A C 1
ATOM 661 O O . LEU A 1 88 ? -9.649 8.405 5.152 1.00 92.31 88 LEU A O 1
ATOM 665 N N . HIS A 1 89 ? -9.882 6.578 6.451 1.00 91.62 89 HIS A N 1
ATOM 666 C CA . HIS A 1 89 ? -8.490 6.479 6.868 1.00 91.62 89 HIS A CA 1
ATOM 667 C C . HIS A 1 89 ? -7.910 5.170 6.338 1.00 91.62 89 HIS A C 1
ATOM 669 O O . HIS A 1 89 ? -8.536 4.123 6.514 1.00 91.62 89 HIS A O 1
ATOM 675 N N . PRO A 1 90 ? -6.724 5.199 5.711 1.00 91.38 90 PRO A N 1
ATOM 676 C CA . PRO A 1 90 ? -6.069 3.984 5.252 1.00 91.38 90 PRO A CA 1
ATOM 677 C C . PRO A 1 90 ? -5.693 3.099 6.446 1.00 91.38 90 PRO A C 1
ATOM 679 O O . PRO A 1 90 ? -5.187 3.584 7.457 1.00 91.38 90 PRO A O 1
ATOM 682 N N . CYS A 1 91 ? -5.935 1.799 6.320 1.00 91.56 91 CYS A N 1
ATOM 683 C CA . CYS A 1 91 ? -5.572 0.731 7.256 1.00 91.56 91 CYS A CA 1
ATOM 684 C C . CYS A 1 91 ? -4.473 -0.183 6.695 1.00 91.56 91 CYS A C 1
ATOM 686 O O . CYS A 1 91 ? -3.725 -0.772 7.471 1.00 91.56 91 CYS A O 1
ATOM 688 N N . ALA A 1 92 ? -4.350 -0.296 5.364 1.00 89.88 92 ALA A N 1
ATOM 689 C CA . ALA A 1 92 ? -3.244 -0.987 4.691 1.00 89.88 92 ALA A CA 1
ATOM 690 C C . ALA A 1 92 ? -3.034 -0.481 3.254 1.00 89.88 92 ALA A C 1
ATOM 692 O O . ALA A 1 92 ? -3.981 -0.069 2.588 1.00 89.88 92 ALA A O 1
ATOM 693 N N . PHE A 1 93 ? -1.800 -0.596 2.755 1.00 88.81 93 PHE A N 1
ATOM 694 C CA . PHE A 1 93 ? -1.468 -0.446 1.336 1.00 88.81 93 PHE A CA 1
ATOM 695 C C . PHE A 1 93 ? -0.912 -1.766 0.805 1.00 88.81 93 PHE A C 1
ATOM 697 O O . PHE A 1 93 ? -0.044 -2.375 1.430 1.00 88.81 93 PHE A O 1
ATOM 704 N N . LEU A 1 94 ? -1.391 -2.200 -0.356 1.00 86.44 94 LEU A N 1
ATOM 705 C CA . LEU A 1 94 ? -0.899 -3.380 -1.056 1.00 86.44 94 LEU A CA 1
ATOM 706 C C . LEU A 1 94 ? -0.365 -2.956 -2.421 1.00 86.44 94 LEU A C 1
ATOM 708 O O . LEU A 1 94 ? -0.971 -2.151 -3.120 1.00 86.44 94 LEU A O 1
ATOM 712 N N . SER A 1 95 ? 0.771 -3.514 -2.827 1.00 88.06 95 SER A N 1
ATOM 713 C CA . SER A 1 95 ? 1.250 -3.380 -4.201 1.00 88.06 95 SER A CA 1
ATOM 714 C C . SER A 1 95 ? 1.874 -4.686 -4.661 1.00 88.06 95 SER A C 1
ATOM 716 O O . SER A 1 95 ? 2.615 -5.334 -3.917 1.00 88.06 95 SER A O 1
ATOM 718 N N . ARG A 1 96 ? 1.552 -5.095 -5.886 1.00 86.50 96 ARG A N 1
ATOM 719 C CA . ARG A 1 96 ? 2.041 -6.333 -6.486 1.00 86.50 96 ARG A CA 1
ATOM 720 C C . ARG A 1 96 ? 2.392 -6.095 -7.943 1.00 86.50 96 ARG A C 1
ATOM 722 O O . ARG A 1 96 ? 1.589 -5.589 -8.722 1.00 86.50 96 ARG A O 1
ATOM 729 N N . LYS A 1 97 ? 3.592 -6.515 -8.333 1.00 85.69 97 LYS A N 1
ATOM 730 C CA . LYS A 1 97 ? 3.996 -6.538 -9.739 1.00 85.69 97 LYS A CA 1
ATOM 731 C C . LYS A 1 97 ? 3.310 -7.705 -10.448 1.00 85.69 97 LYS A C 1
ATOM 733 O O . LYS A 1 97 ? 3.331 -8.823 -9.936 1.00 85.69 97 LYS A O 1
ATOM 738 N N . LEU A 1 98 ? 2.750 -7.457 -11.629 1.00 84.31 98 LEU A N 1
ATOM 739 C CA . LEU A 1 98 ? 2.166 -8.514 -12.452 1.00 84.31 98 LEU A CA 1
ATOM 740 C C . LEU A 1 98 ? 3.277 -9.395 -13.040 1.00 84.31 98 LEU A C 1
ATOM 742 O O . LEU A 1 98 ? 4.290 -8.897 -13.555 1.00 84.31 98 LEU A O 1
ATOM 746 N N . SER A 1 99 ? 3.086 -10.713 -12.988 1.00 83.12 99 SER A N 1
ATOM 747 C CA . SER A 1 99 ? 3.952 -11.675 -13.672 1.00 83.12 99 SER A CA 1
ATOM 748 C C . SER A 1 99 ? 3.859 -11.519 -15.192 1.00 83.12 99 SER A C 1
ATOM 750 O O . SER A 1 99 ? 2.930 -10.918 -15.730 1.00 83.12 99 SER A O 1
ATOM 752 N N . LYS A 1 100 ? 4.823 -12.089 -15.927 1.00 79.12 100 LYS A N 1
ATOM 753 C CA . LYS A 1 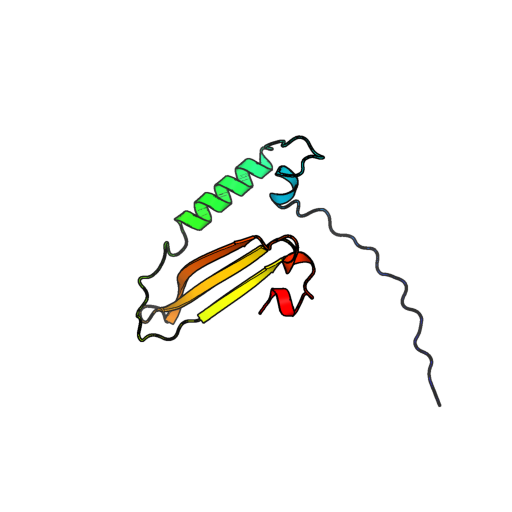100 ? 4.840 -12.006 -17.397 1.00 79.12 100 LYS A CA 1
ATOM 754 C C . LYS A 1 100 ? 3.557 -12.563 -18.029 1.00 79.12 100 LYS A C 1
ATOM 756 O O . LYS A 1 100 ? 3.132 -12.021 -19.042 1.00 79.12 100 LYS A O 1
ATOM 761 N N . ALA A 1 101 ? 2.963 -13.596 -17.429 1.00 81.44 101 ALA A N 1
ATOM 762 C CA . ALA A 1 101 ? 1.692 -14.163 -17.868 1.00 81.44 101 ALA A CA 1
ATOM 763 C C . ALA A 1 101 ? 0.517 -13.218 -17.567 1.00 81.44 101 ALA A C 1
ATOM 765 O O . ALA A 1 101 ? -0.262 -12.915 -18.464 1.00 81.44 101 ALA A O 1
ATOM 766 N N . GLU A 1 102 ? 0.445 -12.668 -16.353 1.00 75.62 102 GLU A N 1
ATOM 767 C CA . GLU A 1 102 ? -0.652 -11.778 -15.938 1.00 75.62 102 GLU A CA 1
ATOM 768 C C . GLU A 1 102 ? -0.664 -10.440 -16.690 1.00 75.62 102 GLU A C 1
ATOM 770 O O . GLU A 1 102 ? -1.715 -9.839 -16.897 1.00 75.62 102 GLU A O 1
ATOM 775 N N . ARG A 1 103 ? 0.495 -9.977 -17.174 1.00 76.38 103 ARG A N 1
ATOM 776 C CA . ARG A 1 103 ? 0.563 -8.787 -18.039 1.00 76.38 103 ARG A CA 1
ATOM 777 C C . ARG A 1 103 ? -0.153 -8.962 -19.379 1.00 76.38 103 ARG A C 1
ATOM 779 O O . ARG A 1 103 ? -0.522 -7.957 -19.984 1.00 76.38 103 ARG A O 1
ATOM 786 N N . ASN A 1 104 ? -0.347 -10.199 -19.830 1.00 78.00 104 ASN A N 1
ATOM 787 C CA . ASN A 1 104 ? -1.047 -10.501 -21.077 1.00 78.00 104 ASN A CA 1
ATOM 788 C C . ASN A 1 104 ? -2.560 -10.657 -20.883 1.00 78.00 104 ASN A C 1
ATOM 790 O O . ASN A 1 104 ? -3.267 -10.866 -21.864 1.00 78.00 104 ASN A O 1
ATOM 794 N N . TYR A 1 105 ? -3.062 -10.576 -19.648 1.00 75.00 105 TYR A N 1
ATOM 795 C CA . TYR A 1 105 ? -4.497 -10.593 -19.401 1.00 75.00 105 TYR A CA 1
ATOM 796 C C . TYR A 1 105 ? -5.157 -9.319 -19.928 1.00 75.00 105 TYR A C 1
ATOM 798 O O . TYR A 1 105 ? -4.545 -8.243 -19.963 1.00 75.00 105 TYR A O 1
ATOM 806 N N . ASP A 1 106 ? -6.426 -9.442 -20.311 1.00 66.31 106 ASP A N 1
ATOM 807 C CA . ASP A 1 106 ? -7.239 -8.286 -20.660 1.00 66.31 106 ASP A CA 1
ATOM 808 C C . ASP A 1 106 ? -7.315 -7.300 -19.491 1.00 66.31 106 ASP A C 1
ATOM 810 O O . ASP A 1 106 ? -7.215 -7.658 -18.315 1.00 66.31 106 ASP A O 1
ATOM 814 N N . ILE A 1 107 ? -7.485 -6.020 -19.822 1.00 59.19 107 ILE A N 1
ATOM 815 C CA . ILE A 1 107 ? -7.436 -4.923 -18.846 1.00 59.19 107 ILE A CA 1
ATOM 816 C C . ILE A 1 107 ? -8.556 -5.049 -17.795 1.00 59.19 107 ILE A C 1
ATOM 818 O O . ILE A 1 107 ? -8.417 -4.553 -16.681 1.00 59.19 107 ILE A O 1
ATOM 822 N N . SER A 1 108 ? -9.664 -5.717 -18.123 1.00 62.03 108 SER A N 1
ATOM 823 C CA . SER A 1 108 ? -10.709 -6.088 -17.161 1.00 62.03 108 SER A CA 1
ATOM 824 C C . SER A 1 108 ? -10.210 -7.125 -16.152 1.00 62.03 108 SER A C 1
ATOM 826 O O . SER A 1 108 ? -10.377 -6.934 -14.955 1.00 62.03 108 SER A O 1
ATOM 828 N N . THR A 1 109 ? -9.529 -8.171 -16.614 1.00 60.31 109 THR A N 1
ATOM 829 C CA . THR A 1 109 ? -8.988 -9.253 -15.778 1.00 60.31 109 THR A CA 1
ATOM 830 C C . THR A 1 109 ? -7.821 -8.801 -14.900 1.00 60.31 109 THR A C 1
ATOM 832 O O . THR A 1 109 ? -7.645 -9.320 -13.808 1.00 60.31 109 THR A 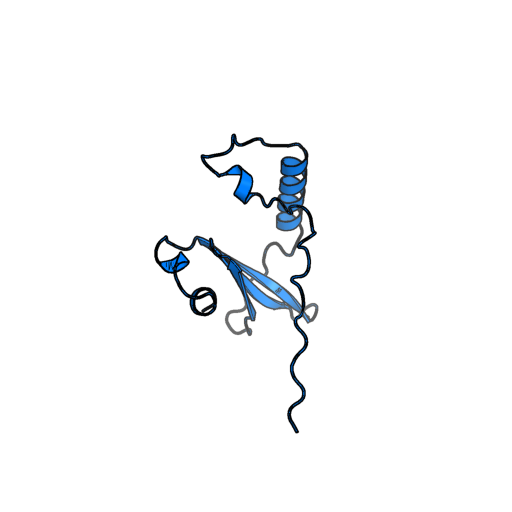O 1
ATOM 835 N N . LYS A 1 110 ? -7.043 -7.799 -15.326 1.00 59.62 110 LYS A N 1
ATOM 836 C CA . LYS A 1 110 ? -5.986 -7.178 -14.498 1.00 59.62 110 LYS A CA 1
ATOM 837 C C . LYS A 1 110 ? -6.524 -6.377 -13.302 1.00 59.62 110 LYS A C 1
ATOM 839 O O . LYS A 1 110 ? -5.740 -6.021 -12.426 1.00 59.62 110 LYS A O 1
ATOM 844 N N . ARG A 1 111 ? -7.817 -6.030 -13.318 1.00 56.50 111 ARG A N 1
ATOM 845 C CA . ARG A 1 111 ? -8.499 -5.214 -12.298 1.00 56.50 111 ARG A CA 1
ATOM 846 C C . ARG A 1 111 ? -9.369 -6.033 -11.338 1.00 56.50 111 ARG A C 1
ATOM 848 O O . ARG A 1 111 ? -9.882 -5.448 -10.390 1.00 56.50 111 ARG A O 1
ATOM 855 N N . LEU A 1 112 ? -9.569 -7.323 -11.625 1.00 54.91 112 LEU A N 1
ATOM 856 C CA . LEU A 1 112 ? -10.260 -8.287 -10.762 1.00 54.91 112 L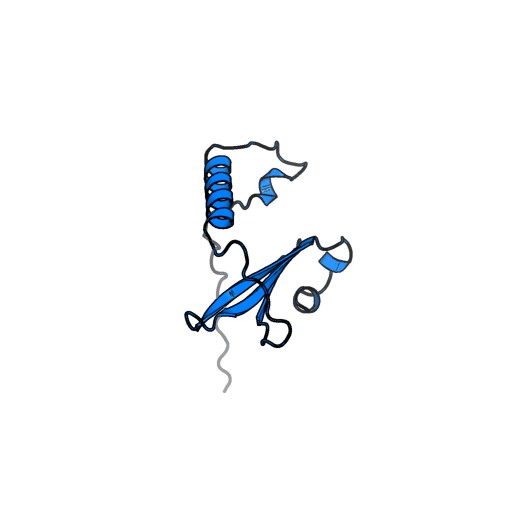EU A CA 1
ATOM 857 C C . LEU A 1 112 ? -9.279 -8.869 -9.739 1.00 54.91 112 LEU A C 1
ATOM 859 O O . LEU A 1 112 ? -9.725 -9.103 -8.598 1.00 54.91 112 LEU A O 1
#

pLDDT: mean 72.99, std 18.9, range [32.56, 95.31]

Radius of gyration: 20.69 Å; chains: 1; bounding box: 54×31×60 Å

Secondary structure (DSSP, 8-state):
-PPPPP--PPPP--------GGGGG-TTS-----HHHHHHHHHHHHHHHHS---PPP-TTSPEEEEEEE-SSEEEEEEEEE-TTTSSEEEEEEEEEEPPTTGGGS-TTGGG-

Foldseek 3Di:
DDDDDDDDDDDDDDDDDPPPPVVQPDPVDPNDCDPVNVVVVVVVVCVCVPAQVADADDPVFDWDKDWDFDLFWIKIFIWGQDPVPRDTTTHDIDIDTDDPVRSPDDPVSRRD

Sequence (112 aa):
MFQPPSLRAPRPRQHPGNMGVHALTSPKSLFSWSPEAEAAFVRLKRAFTSAPILSVPDPVGQFVVEVDASDLGVGAVISQCSPKDNKLHPCAFLSRKLSKAERNYDISTKRL